Protein AF-A0A4P9UVU0-F1 (afdb_monomer_lite)

Secondary structure (DSSP, 8-state):
-----HHHHHHHHHHHHHHHHHHHHHTT-GGGHHHHHHHHHTHHHHHHHHHH---THHHHHHHHHHHHHHHH-TT---HHHHHHHHHIIIIIHHHHSTT-

InterPro domains:
  IPR002560 Transposase IS204/IS1001/IS1096/IS1165, DDE domain [PF01610] (11-83)

Structure (mmCIF, N/CA/C/O backbone):
data_AF-A0A4P9UVU0-F1
#
_entry.id   AF-A0A4P9UVU0-F1
#
loop_
_atom_site.group_PDB
_atom_site.id
_atom_site.type_symbol
_atom_site.label_atom_id
_atom_site.label_alt_id
_atom_site.label_comp_id
_atom_site.label_asym_id
_atom_site.label_entity_id
_atom_site.label_seq_id
_atom_site.pdbx_PDB_ins_code
_atom_site.Cartn_x
_atom_site.Cartn_y
_atom_site.Cartn_z
_atom_site.occupancy
_atom_site.B_iso_or_equiv
_atom_site.auth_seq_id
_atom_site.auth_comp_id
_atom_site.auth_asym_id
_atom_site.auth_atom_id
_atom_site.pdbx_PDB_model_num
ATOM 1 N N . MET A 1 1 ? -27.411 -24.059 4.518 1.00 36.59 1 MET A N 1
ATOM 2 C CA . MET A 1 1 ? -26.076 -23.548 4.138 1.00 36.59 1 MET A CA 1
ATOM 3 C C . MET A 1 1 ? -26.139 -22.030 4.225 1.00 36.59 1 MET A C 1
ATOM 5 O O . MET A 1 1 ? -26.943 -21.474 3.486 1.00 36.59 1 MET A O 1
ATOM 9 N N . PRO A 1 2 ? -25.439 -21.352 5.149 1.00 50.12 2 PRO A N 1
ATOM 10 C CA . PRO A 1 2 ? -25.505 -19.898 5.207 1.00 50.12 2 PRO A CA 1
ATOM 11 C C . PRO A 1 2 ? -24.713 -19.331 4.027 1.00 50.12 2 PRO A C 1
ATOM 13 O O . PRO A 1 2 ? -23.552 -19.683 3.827 1.00 50.12 2 PRO A O 1
ATOM 16 N N . LEU A 1 3 ? -25.369 -18.497 3.223 1.00 46.84 3 LEU A N 1
ATOM 17 C CA . LEU A 1 3 ? -24.727 -17.691 2.193 1.00 46.84 3 LEU A CA 1
ATOM 18 C C . LEU A 1 3 ? -23.804 -16.680 2.881 1.00 46.84 3 LEU A C 1
ATOM 20 O O . LEU A 1 3 ? -24.267 -15.701 3.460 1.00 46.84 3 LEU A O 1
ATOM 24 N N . ASP A 1 4 ? -22.501 -16.937 2.824 1.00 55.81 4 ASP A N 1
ATOM 25 C CA . ASP A 1 4 ? -21.442 -16.009 3.222 1.00 55.81 4 ASP A CA 1
ATOM 26 C C . ASP A 1 4 ? -21.428 -14.835 2.219 1.00 55.81 4 ASP A C 1
ATOM 28 O O . ASP A 1 4 ? -20.695 -14.832 1.229 1.00 55.81 4 ASP A O 1
ATOM 32 N N . LEU A 1 5 ? -22.322 -13.862 2.412 1.00 58.19 5 LEU A N 1
ATOM 33 C CA . LEU A 1 5 ? -22.414 -12.683 1.552 1.00 58.19 5 LEU A CA 1
ATOM 34 C C . LEU A 1 5 ? -21.158 -11.810 1.740 1.00 58.19 5 LEU A C 1
ATOM 36 O O . LEU A 1 5 ? -20.745 -11.583 2.881 1.00 58.19 5 LEU A O 1
ATOM 40 N N . PRO A 1 6 ? -20.562 -11.270 0.658 1.00 62.19 6 PRO A N 1
ATOM 41 C CA . PRO A 1 6 ? -19.308 -10.509 0.713 1.00 62.19 6 PRO A CA 1
ATOM 42 C C . PRO A 1 6 ? -19.329 -9.347 1.724 1.00 62.19 6 PRO A C 1
ATOM 44 O O . PRO A 1 6 ? -18.305 -9.063 2.342 1.00 62.19 6 PRO A O 1
ATOM 47 N N . ASN A 1 7 ? -20.500 -8.756 1.982 1.00 62.66 7 ASN A N 1
ATOM 48 C CA . ASN A 1 7 ? -20.678 -7.677 2.959 1.00 62.66 7 ASN A CA 1
ATOM 49 C C . ASN A 1 7 ? -20.400 -8.082 4.414 1.00 62.66 7 ASN A C 1
ATOM 51 O O . ASN A 1 7 ? -19.840 -7.284 5.161 1.00 62.66 7 ASN A O 1
ATOM 55 N N . VAL A 1 8 ? -20.723 -9.315 4.822 1.00 66.44 8 VAL A N 1
ATOM 56 C CA . VAL A 1 8 ? -20.562 -9.750 6.227 1.00 66.44 8 VAL A CA 1
ATOM 57 C C . VAL A 1 8 ? -19.080 -9.835 6.607 1.00 66.44 8 VAL A C 1
ATOM 59 O O . VAL A 1 8 ? -18.684 -9.553 7.739 1.00 66.44 8 VAL A O 1
ATOM 62 N N . ARG A 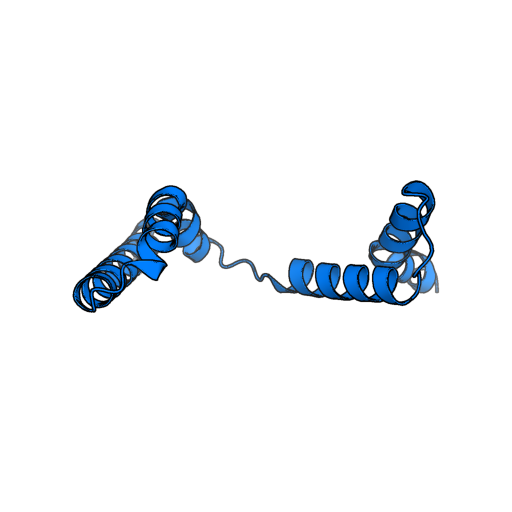1 9 ? -18.224 -10.195 5.643 1.00 69.75 9 ARG A N 1
ATOM 63 C CA . ARG A 1 9 ? -16.775 -10.263 5.855 1.00 69.75 9 ARG A CA 1
ATOM 64 C C . ARG A 1 9 ? -16.185 -8.870 6.033 1.00 69.75 9 ARG A C 1
ATOM 66 O O . ARG A 1 9 ? -15.441 -8.668 6.987 1.00 69.75 9 ARG A O 1
ATOM 73 N N . VAL A 1 10 ? -16.543 -7.926 5.163 1.00 80.62 10 VAL A N 1
ATOM 74 C CA . VAL A 1 10 ? -16.064 -6.533 5.215 1.00 80.62 10 VAL A CA 1
ATOM 75 C C . VAL A 1 10 ? -16.440 -5.878 6.543 1.00 80.62 10 VAL A C 1
ATOM 77 O O . VAL A 1 10 ? -15.574 -5.308 7.204 1.00 80.62 10 VAL A O 1
ATOM 80 N N . GLU A 1 11 ? -17.683 -6.054 6.993 1.00 83.81 11 GLU A N 1
ATOM 81 C CA . GLU A 1 11 ? -18.193 -5.463 8.236 1.00 83.81 11 GLU A CA 1
ATOM 82 C C . GLU A 1 11 ? -17.398 -5.904 9.477 1.00 83.81 11 GLU A C 1
ATOM 84 O O . GLU A 1 11 ? -17.066 -5.094 10.345 1.00 83.81 11 GLU A O 1
ATOM 89 N N . LYS A 1 12 ? -16.990 -7.176 9.534 1.00 86.12 12 LYS A N 1
ATOM 90 C CA . LYS A 1 12 ? -16.138 -7.681 10.618 1.00 86.12 12 LYS A CA 1
ATOM 91 C C . LYS A 1 12 ? -14.763 -6.998 10.650 1.00 86.12 12 LYS A C 1
ATOM 93 O O . LYS A 1 12 ? -14.254 -6.691 11.730 1.00 86.12 12 LYS A O 1
ATOM 98 N N . TYR A 1 13 ? -14.143 -6.778 9.490 1.00 85.88 13 TYR A N 1
ATOM 99 C CA . TYR A 1 13 ? -12.837 -6.110 9.405 1.00 85.88 13 TYR A CA 1
ATOM 100 C C . TYR A 1 13 ? -12.943 -4.613 9.690 1.00 85.88 13 TYR A C 1
ATOM 102 O O . TYR A 1 13 ? -12.073 -4.062 10.363 1.00 85.88 13 TYR A O 1
ATOM 110 N N . GLU A 1 14 ? -14.037 -3.985 9.267 1.00 88.38 14 GLU A N 1
ATOM 111 C CA . GLU A 1 14 ? -14.381 -2.606 9.609 1.00 88.38 14 GLU A CA 1
ATOM 112 C C . GLU A 1 14 ? -14.490 -2.398 11.124 1.00 88.38 14 GLU A C 1
ATOM 114 O O . GLU A 1 14 ? -13.890 -1.476 11.690 1.00 88.38 14 GLU A O 1
ATOM 119 N N . GLN A 1 15 ? -15.196 -3.293 11.814 1.00 90.12 15 GLN A N 1
ATOM 120 C CA . GLN A 1 15 ? -15.321 -3.250 13.272 1.00 90.12 15 GLN A CA 1
ATOM 121 C C . GLN A 1 15 ? -13.965 -3.439 13.966 1.00 90.12 15 GLN A C 1
ATOM 123 O O . GLN A 1 15 ? -13.632 -2.692 14.891 1.00 90.12 15 GLN A O 1
ATOM 128 N N . ALA A 1 16 ? -13.151 -4.392 13.502 1.00 90.00 16 ALA A N 1
ATOM 129 C CA . ALA A 1 16 ? -11.816 -4.626 14.051 1.00 90.00 16 ALA A CA 1
ATOM 130 C C . ALA A 1 16 ? -10.890 -3.410 13.860 1.00 90.00 16 ALA A C 1
ATOM 132 O O . ALA A 1 16 ? -10.204 -3.003 14.803 1.00 90.00 16 ALA A O 1
ATOM 133 N N . LEU A 1 17 ? -10.911 -2.794 12.673 1.00 89.81 17 LEU A N 1
ATOM 134 C CA . LEU A 1 17 ? -10.131 -1.595 12.364 1.00 89.81 17 LEU A CA 1
ATOM 135 C C . LEU A 1 17 ? -10.572 -0.405 13.227 1.00 89.81 17 LEU A C 1
ATOM 137 O O . LEU A 1 17 ? -9.725 0.310 13.760 1.00 89.81 17 LEU A O 1
ATOM 141 N N . THR A 1 18 ? -11.883 -0.241 13.440 1.00 90.50 18 THR A N 1
ATOM 142 C CA . THR A 1 18 ? -12.449 0.800 14.320 1.00 90.50 18 THR A CA 1
ATOM 143 C C . THR A 1 18 ? -11.967 0.644 15.757 1.00 90.50 18 THR A C 1
ATOM 145 O O . THR A 1 18 ? -11.512 1.611 16.367 1.00 90.50 18 THR A O 1
ATOM 148 N N . GLN A 1 19 ? -12.040 -0.572 16.309 1.00 93.00 19 GLN A N 1
ATOM 149 C CA . GLN A 1 19 ? -11.589 -0.830 17.679 1.00 93.00 19 GLN A CA 1
ATOM 150 C C . GLN A 1 19 ? -10.090 -0.585 17.832 1.00 93.00 19 GLN A C 1
ATOM 152 O O . GLN A 1 19 ? -9.658 0.014 18.818 1.00 93.00 19 GLN A O 1
ATOM 157 N N . TRP A 1 20 ? -9.297 -1.030 16.857 1.00 91.38 20 TRP A N 1
ATOM 158 C CA . TRP A 1 20 ? -7.858 -0.803 16.854 1.00 91.38 20 TRP A CA 1
ATOM 159 C C . TRP A 1 20 ? -7.524 0.694 16.797 1.00 91.38 20 TRP A C 1
ATOM 161 O O . TRP A 1 20 ? -6.749 1.170 17.626 1.00 91.38 20 TRP A O 1
ATOM 171 N N . LEU A 1 21 ? -8.182 1.455 15.917 1.00 89.06 21 LEU A N 1
ATOM 172 C CA . LEU A 1 21 ? -8.049 2.912 15.838 1.00 89.06 21 LEU A CA 1
ATOM 173 C C . LEU A 1 21 ? -8.460 3.614 17.136 1.00 89.06 21 LEU A C 1
ATOM 175 O O . LEU A 1 21 ? -7.793 4.559 17.549 1.00 89.06 21 LEU A O 1
ATOM 179 N N . GLY A 1 22 ? -9.527 3.156 17.796 1.00 89.56 22 GLY A N 1
ATOM 180 C CA . GLY A 1 22 ? -9.963 3.693 19.087 1.00 89.56 22 GLY A CA 1
ATOM 181 C C . GLY A 1 22 ? -8.897 3.525 20.172 1.00 89.56 22 GLY A C 1
ATOM 182 O O . GLY A 1 22 ? -8.554 4.487 20.858 1.00 89.56 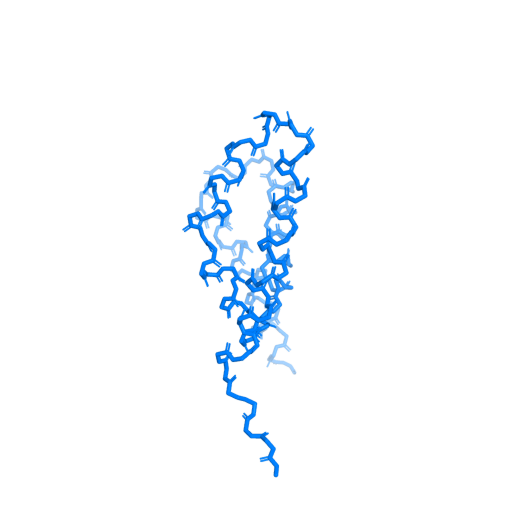22 GLY A O 1
ATOM 183 N N . ARG A 1 23 ? -8.303 2.328 20.271 1.00 89.38 23 ARG A N 1
ATOM 184 C CA . ARG A 1 23 ? -7.177 2.064 21.186 1.00 89.38 23 ARG A CA 1
ATOM 185 C C . ARG A 1 23 ? -5.954 2.900 20.828 1.00 89.38 23 ARG A C 1
ATOM 187 O O . ARG A 1 23 ? -5.303 3.433 21.713 1.00 89.38 23 ARG A O 1
ATOM 194 N N . PHE A 1 24 ? -5.665 3.039 19.538 1.00 85.69 24 PHE A N 1
ATOM 195 C CA . PHE A 1 24 ? -4.518 3.796 19.054 1.00 85.69 24 PHE A CA 1
ATOM 196 C C . PHE A 1 24 ? -4.646 5.299 19.342 1.00 85.69 24 PHE A C 1
ATOM 198 O O . PHE A 1 24 ? -3.697 5.913 19.821 1.00 85.69 24 PHE A O 1
ATOM 205 N N . LYS A 1 25 ? -5.838 5.881 19.144 1.00 85.38 25 LYS A N 1
ATOM 206 C CA . LYS A 1 25 ? -6.140 7.275 19.512 1.00 85.38 25 LYS A CA 1
ATOM 207 C C . LYS A 1 25 ? -6.042 7.507 21.022 1.00 85.38 25 LYS A C 1
ATOM 209 O O . LYS A 1 25 ? -5.546 8.548 21.437 1.00 85.38 25 LYS A O 1
ATOM 214 N N . ALA A 1 26 ? -6.449 6.532 21.838 1.00 88.19 26 ALA A N 1
ATOM 215 C CA . ALA A 1 26 ? -6.347 6.619 23.297 1.00 88.19 26 ALA A CA 1
ATOM 216 C C . ALA A 1 26 ? -4.895 6.670 23.814 1.00 88.19 26 ALA A C 1
ATOM 218 O O . ALA A 1 26 ? -4.666 7.147 24.920 1.00 88.19 26 ALA A O 1
ATOM 219 N N . LEU A 1 27 ? -3.914 6.221 23.020 1.00 86.50 27 LEU A N 1
ATOM 220 C CA . LEU A 1 27 ? -2.491 6.330 23.363 1.00 86.50 27 LEU A CA 1
ATOM 221 C C . LEU A 1 27 ? -1.933 7.757 23.192 1.00 86.50 27 LEU A C 1
ATOM 223 O O . LEU A 1 27 ? -0.815 8.019 23.623 1.00 86.50 27 LEU A O 1
ATOM 227 N N . GLY A 1 28 ? -2.687 8.679 22.579 1.00 84.31 28 GLY A N 1
ATOM 228 C CA . GLY A 1 28 ? -2.353 10.108 22.551 1.00 84.31 28 GLY A CA 1
ATOM 229 C C . GLY A 1 28 ? -1.158 10.499 21.673 1.00 84.31 28 GLY A C 1
ATOM 230 O O . GLY A 1 28 ? -0.621 11.592 21.827 1.00 84.31 28 GLY A O 1
ATOM 231 N N . PHE A 1 29 ? -0.714 9.639 20.751 1.00 83.75 29 PHE A N 1
ATOM 232 C CA . PHE A 1 29 ? 0.428 9.943 19.886 1.00 83.75 29 PHE A CA 1
ATOM 233 C C . PHE A 1 29 ? 0.048 10.863 18.716 1.00 83.75 29 PHE A C 1
ATOM 235 O O . PHE A 1 29 ? -0.422 10.410 17.670 1.00 83.75 29 PHE A O 1
ATOM 242 N N . GLU A 1 30 ? 0.324 12.159 18.856 1.00 81.88 30 GLU A N 1
ATOM 243 C CA . GLU A 1 30 ? 0.048 13.164 17.817 1.00 81.88 30 GLU A CA 1
ATOM 244 C C . GLU A 1 30 ? 0.866 12.962 16.530 1.00 81.88 30 GLU A C 1
ATOM 246 O O . GLU A 1 30 ? 0.401 13.290 15.438 1.00 81.88 30 GLU A O 1
ATOM 251 N N . CYS A 1 31 ? 2.053 12.348 16.619 1.00 87.31 31 CYS A N 1
ATOM 252 C CA . CYS A 1 31 ? 2.923 12.099 15.463 1.00 87.31 31 CYS A CA 1
ATOM 253 C C . CYS A 1 31 ? 2.286 11.193 14.395 1.00 87.31 31 CYS A C 1
ATOM 255 O O . CYS A 1 31 ? 2.696 11.226 13.235 1.00 87.31 31 CYS A O 1
ATOM 257 N N . PHE A 1 32 ? 1.259 10.421 14.757 1.00 84.75 32 PHE A N 1
ATOM 258 C CA . PHE A 1 32 ? 0.534 9.553 13.833 1.00 84.75 32 PHE A CA 1
ATOM 259 C C . PHE A 1 32 ? -0.787 10.147 13.336 1.00 84.75 32 PHE A C 1
ATOM 261 O O . PHE A 1 32 ? -1.468 9.494 12.544 1.00 84.75 32 PHE A O 1
ATOM 268 N N . ALA A 1 33 ? -1.155 11.371 13.725 1.00 86.19 33 ALA A N 1
ATOM 269 C CA . ALA A 1 33 ? -2.379 12.008 13.238 1.00 86.19 33 ALA A CA 1
ATOM 270 C C . ALA A 1 33 ? -2.486 12.019 11.692 1.00 86.19 33 ALA A C 1
ATOM 272 O O . ALA A 1 33 ? -3.537 11.626 11.181 1.00 86.19 33 ALA A O 1
ATOM 273 N N . PRO A 1 34 ? -1.418 12.318 10.915 1.00 91.31 34 PRO A N 1
ATOM 274 C CA . PRO A 1 34 ? -1.480 12.250 9.450 1.00 91.31 34 PRO A CA 1
ATOM 275 C C . PRO A 1 34 ? -1.728 10.832 8.915 1.00 91.31 34 PRO A C 1
ATOM 277 O O . PRO A 1 34 ? -2.430 10.644 7.917 1.00 91.31 34 PRO A O 1
ATOM 280 N N . PHE A 1 35 ? -1.172 9.822 9.588 1.00 90.19 35 PHE A N 1
ATOM 281 C CA . PHE A 1 35 ? -1.394 8.421 9.243 1.00 90.19 35 PHE A CA 1
ATOM 282 C C . PHE A 1 35 ? -2.848 8.016 9.499 1.00 90.19 35 PHE A C 1
ATOM 284 O O . PHE A 1 35 ? -3.458 7.400 8.631 1.00 90.19 35 PHE A O 1
ATOM 291 N N . ILE A 1 36 ? -3.425 8.412 10.639 1.00 89.44 36 ILE A N 1
ATOM 292 C CA . ILE A 1 36 ? -4.830 8.135 10.974 1.00 89.44 36 ILE A CA 1
ATOM 293 C C . ILE A 1 36 ? -5.762 8.753 9.928 1.00 89.44 36 ILE A C 1
ATOM 295 O O . ILE A 1 36 ? -6.652 8.065 9.437 1.00 89.44 36 ILE A O 1
ATOM 299 N N . THR A 1 37 ? -5.529 10.009 9.539 1.00 90.88 37 THR A N 1
ATOM 300 C CA . THR A 1 37 ? -6.310 10.671 8.481 1.00 90.88 37 THR A CA 1
ATOM 301 C C . THR A 1 37 ? -6.197 9.930 7.151 1.00 90.88 37 THR A C 1
ATOM 303 O O . THR A 1 37 ? -7.191 9.722 6.461 1.00 90.88 37 THR A O 1
ATOM 306 N N . THR A 1 38 ? -4.991 9.483 6.793 1.00 93.62 38 THR A N 1
ATOM 307 C CA . THR A 1 38 ? -4.781 8.690 5.575 1.00 93.62 38 THR A CA 1
ATOM 308 C C . THR A 1 38 ? -5.530 7.361 5.649 1.00 93.62 38 THR A C 1
ATOM 310 O O . THR A 1 38 ? -6.176 6.965 4.685 1.00 93.62 38 THR A O 1
ATOM 313 N N . LEU A 1 39 ? -5.478 6.681 6.792 1.00 91.00 39 LEU A N 1
ATOM 314 C CA . LEU A 1 39 ? -6.155 5.408 6.986 1.00 91.00 39 LEU A CA 1
ATOM 315 C C . LEU A 1 39 ? -7.678 5.551 6.864 1.00 91.00 39 LEU A C 1
ATOM 317 O O . LEU A 1 39 ? -8.300 4.722 6.208 1.00 91.00 39 LEU A O 1
ATOM 321 N N . ASP A 1 40 ? -8.257 6.607 7.439 1.00 89.88 40 ASP A N 1
ATOM 322 C CA . ASP A 1 40 ? -9.701 6.872 7.387 1.00 89.88 40 ASP A CA 1
ATOM 323 C C . ASP A 1 40 ? -10.162 7.215 5.959 1.00 89.88 40 ASP A C 1
ATOM 325 O O . ASP A 1 40 ? -11.130 6.648 5.461 1.00 89.88 40 ASP A O 1
ATOM 329 N N . ASN A 1 41 ? -9.390 8.036 5.235 1.00 92.94 41 ASN A N 1
ATOM 330 C CA . ASN A 1 41 ? -9.679 8.402 3.841 1.00 92.94 41 ASN A CA 1
ATOM 331 C C . ASN A 1 41 ? -9.682 7.208 2.868 1.00 92.94 41 ASN A C 1
ATOM 333 O O . ASN A 1 41 ? -10.326 7.261 1.820 1.00 92.94 41 ASN A O 1
ATOM 337 N N . TRP A 1 42 ? -8.919 6.153 3.165 1.00 92.88 42 TRP A N 1
ATOM 338 C CA . TRP A 1 42 ? -8.761 4.978 2.293 1.00 92.88 42 TRP A CA 1
ATOM 339 C C . TRP A 1 42 ? -9.423 3.720 2.854 1.00 92.88 42 TRP A C 1
ATOM 341 O O . TRP A 1 42 ? -9.272 2.633 2.288 1.00 92.88 42 TRP A O 1
ATOM 351 N N . ARG A 1 43 ? -10.171 3.873 3.942 1.00 88.62 43 ARG A N 1
ATOM 352 C CA . ARG A 1 43 ? -10.720 2.792 4.750 1.00 88.62 43 ARG A CA 1
ATOM 353 C C . ARG A 1 43 ? -11.537 1.785 3.947 1.00 88.62 43 ARG A C 1
ATOM 355 O O . ARG A 1 43 ? -11.193 0.607 3.959 1.00 88.62 43 ARG A O 1
ATOM 362 N N . ASP A 1 44 ? -12.484 2.258 3.140 1.00 86.75 44 ASP A N 1
ATOM 363 C CA . ASP A 1 44 ? -13.328 1.400 2.297 1.00 86.75 44 ASP A CA 1
ATOM 364 C C . ASP A 1 44 ? -12.504 0.534 1.333 1.00 86.75 44 ASP A C 1
ATOM 366 O O . ASP A 1 44 ? -12.794 -0.636 1.091 1.00 86.75 44 ASP A O 1
ATOM 370 N N . LYS A 1 45 ? -11.432 1.091 0.758 1.00 87.19 45 LYS A N 1
ATOM 371 C CA . LYS A 1 45 ? -10.561 0.349 -0.169 1.00 87.19 45 LYS A CA 1
ATOM 372 C C . LYS A 1 45 ? -9.736 -0.702 0.568 1.00 87.19 45 LYS A C 1
ATOM 374 O O . LYS A 1 45 ? -9.513 -1.787 0.035 1.00 87.19 45 LYS A O 1
ATOM 379 N N . ILE A 1 46 ? -9.302 -0.385 1.786 1.00 87.62 46 ILE A N 1
ATOM 380 C CA . ILE A 1 46 ? -8.546 -1.296 2.649 1.00 87.62 46 ILE A CA 1
ATOM 381 C C . ILE A 1 46 ? -9.427 -2.454 3.111 1.00 87.62 46 ILE A C 1
ATOM 383 O O . ILE A 1 46 ? -8.957 -3.586 3.151 1.00 87.62 46 ILE A O 1
ATOM 387 N N . THR A 1 47 ? -10.697 -2.223 3.432 1.00 86.69 47 THR A N 1
ATOM 388 C CA . THR A 1 47 ? -11.587 -3.296 3.892 1.00 86.69 47 THR A CA 1
ATOM 389 C C . THR A 1 47 ? -12.156 -4.128 2.745 1.00 86.69 47 THR A C 1
ATOM 391 O O . THR A 1 47 ? -12.276 -5.349 2.879 1.00 86.69 47 THR A O 1
ATOM 394 N N . ASN A 1 48 ? -12.351 -3.532 1.565 1.00 85.75 48 ASN A N 1
ATOM 395 C CA . ASN A 1 48 ? -12.687 -4.262 0.337 1.00 85.75 48 ASN A CA 1
ATOM 396 C C . ASN A 1 48 ? -11.611 -5.274 -0.093 1.00 85.75 48 ASN A C 1
ATOM 398 O O . ASN A 1 48 ? -11.934 -6.284 -0.722 1.00 85.75 48 ASN A O 1
ATOM 402 N N . TYR A 1 49 ? -10.346 -5.071 0.294 1.00 82.69 49 TYR A N 1
ATOM 403 C CA . TYR A 1 49 ? -9.275 -6.054 0.094 1.00 82.69 49 TYR A CA 1
ATOM 404 C C . TYR A 1 49 ? -9.654 -7.456 0.597 1.00 82.69 49 TYR A C 1
ATOM 406 O O . TYR A 1 49 ? -9.322 -8.459 -0.035 1.00 82.69 49 TYR A O 1
ATOM 414 N N . PHE A 1 50 ? -10.386 -7.549 1.712 1.00 82.00 50 PHE A N 1
ATOM 415 C CA . PHE A 1 50 ? -10.722 -8.830 2.333 1.00 82.00 50 PHE A CA 1
ATOM 416 C C . PHE A 1 50 ? -11.775 -9.646 1.570 1.00 82.00 50 PHE A C 1
ATOM 418 O O . PHE A 1 50 ? -11.999 -10.806 1.926 1.00 82.00 50 PHE A O 1
ATOM 425 N N . ILE A 1 51 ? -12.381 -9.079 0.521 1.00 83.38 51 ILE A N 1
ATOM 426 C CA . ILE A 1 51 ? -13.285 -9.790 -0.391 1.00 83.38 51 ILE A CA 1
ATOM 427 C C . ILE A 1 51 ? -12.478 -10.710 -1.318 1.00 83.38 51 ILE A C 1
ATOM 429 O O . ILE A 1 51 ? -12.768 -11.902 -1.391 1.00 83.38 51 ILE A O 1
ATOM 433 N N . GLY A 1 52 ? -11.461 -10.164 -1.998 1.00 79.19 52 GLY A N 1
ATOM 434 C CA . GLY A 1 52 ? -10.656 -10.881 -3.000 1.00 79.19 52 GLY A CA 1
ATOM 435 C C . GLY A 1 52 ? -9.328 -11.444 -2.481 1.00 79.19 52 GLY A C 1
ATOM 436 O O . GLY A 1 52 ? -8.838 -12.429 -3.017 1.00 79.19 52 GLY A O 1
ATOM 437 N N . ARG A 1 53 ? -8.766 -10.862 -1.409 1.00 77.69 53 ARG A N 1
ATOM 438 C CA . ARG A 1 53 ? -7.489 -11.254 -0.775 1.00 77.69 53 ARG A CA 1
ATOM 439 C C . ARG A 1 53 ? -6.341 -11.477 -1.764 1.00 77.69 53 ARG A C 1
ATOM 441 O O . ARG A 1 53 ? -5.617 -12.468 -1.692 1.00 77.69 53 ARG A O 1
ATOM 448 N N . GLU A 1 54 ? -6.144 -10.517 -2.657 1.00 79.44 54 GLU A N 1
ATOM 449 C CA . GLU A 1 54 ? -5.018 -10.551 -3.586 1.00 79.44 54 GLU A CA 1
ATOM 450 C C . GLU A 1 54 ? -3.683 -10.468 -2.838 1.00 79.44 54 GLU A C 1
ATOM 452 O O . GLU A 1 54 ? -3.541 -9.757 -1.845 1.00 79.44 54 GLU A O 1
ATOM 457 N N . THR A 1 55 ? -2.662 -11.186 -3.291 1.00 81.12 55 THR A N 1
ATOM 458 C CA . THR A 1 55 ? -1.346 -11.108 -2.639 1.00 81.12 55 THR A CA 1
ATOM 459 C C . THR A 1 55 ? -0.522 -9.965 -3.226 1.00 81.12 55 THR A C 1
ATOM 461 O O . THR A 1 55 ? -0.507 -9.743 -4.436 1.00 81.12 55 THR A O 1
ATOM 464 N N . SER A 1 56 ? 0.249 -9.266 -2.390 1.00 83.50 56 SER A N 1
ATOM 465 C CA . SER A 1 56 ? 1.242 -8.292 -2.863 1.00 83.50 56 SER A CA 1
ATOM 466 C C . SER A 1 56 ? 2.475 -8.950 -3.493 1.00 83.50 56 SER A C 1
ATOM 468 O O . SER A 1 56 ? 3.378 -8.236 -3.917 1.00 83.50 56 SER A O 1
ATOM 470 N N . GLY A 1 57 ? 2.535 -10.286 -3.578 1.00 84.00 57 GLY A N 1
ATOM 471 C CA . GLY A 1 57 ? 3.740 -11.033 -3.947 1.00 84.00 57 GLY A CA 1
ATOM 472 C C . GLY A 1 57 ? 4.291 -10.676 -5.327 1.00 84.00 57 GLY A C 1
ATOM 473 O O . GLY A 1 57 ? 5.501 -10.517 -5.485 1.00 84.00 57 GLY A O 1
ATOM 474 N N . PHE A 1 58 ? 3.420 -10.460 -6.318 1.00 82.69 58 PHE A N 1
ATOM 475 C CA . PHE A 1 58 ? 3.855 -9.989 -7.636 1.00 82.69 58 PHE A CA 1
ATOM 476 C C . PHE A 1 58 ? 4.477 -8.586 -7.565 1.00 82.69 58 PHE A C 1
ATOM 478 O O . PHE A 1 58 ? 5.568 -8.360 -8.088 1.00 82.69 58 PHE A O 1
ATOM 485 N N . VAL A 1 59 ? 3.803 -7.651 -6.888 1.00 86.06 59 VAL A N 1
ATOM 486 C CA . VAL A 1 59 ? 4.252 -6.256 -6.754 1.00 86.06 59 VAL A CA 1
ATOM 487 C C . VAL A 1 59 ? 5.553 -6.176 -5.952 1.00 86.06 59 VAL A C 1
ATOM 489 O O . VAL A 1 59 ? 6.461 -5.431 -6.315 1.00 86.06 59 VAL A O 1
ATOM 492 N N . GLU A 1 60 ? 5.680 -6.966 -4.889 1.00 87.69 60 GLU A N 1
ATOM 493 C CA . GLU A 1 60 ? 6.884 -7.057 -4.068 1.00 87.69 60 GLU A CA 1
ATOM 494 C C . GLU A 1 60 ? 8.062 -7.637 -4.858 1.00 87.69 60 GLU A C 1
ATOM 496 O O . GLU A 1 60 ? 9.139 -7.032 -4.892 1.00 87.69 60 GLU A O 1
ATOM 501 N N . GLY A 1 61 ? 7.837 -8.744 -5.573 1.00 85.81 61 GLY A N 1
ATOM 502 C CA . GLY A 1 61 ? 8.835 -9.338 -6.458 1.00 85.81 61 GLY A CA 1
ATOM 503 C C . GLY A 1 61 ? 9.312 -8.352 -7.525 1.00 85.81 61 GLY A C 1
ATOM 504 O O . GLY A 1 61 ? 10.520 -8.168 -7.709 1.00 85.81 61 GLY A O 1
ATOM 505 N N . LEU A 1 62 ? 8.379 -7.649 -8.174 1.00 87.38 62 LEU A N 1
ATOM 506 C CA . LEU A 1 62 ? 8.686 -6.614 -9.160 1.00 87.38 62 LEU A CA 1
ATOM 507 C C . LEU A 1 62 ? 9.496 -5.462 -8.548 1.00 87.38 62 LEU A C 1
ATOM 509 O O . LEU A 1 62 ? 10.512 -5.045 -9.109 1.00 87.38 62 LEU A O 1
ATOM 513 N N . ASN A 1 63 ? 9.095 -4.971 -7.376 1.00 89.94 63 ASN A N 1
ATOM 514 C CA . ASN A 1 63 ? 9.789 -3.888 -6.683 1.00 89.94 63 ASN A CA 1
ATOM 515 C C . ASN A 1 63 ? 11.230 -4.264 -6.313 1.00 89.94 63 ASN A C 1
ATOM 517 O O . ASN A 1 63 ? 12.139 -3.440 -6.463 1.00 89.94 63 ASN A O 1
ATOM 521 N N . ILE A 1 64 ? 11.464 -5.501 -5.864 1.00 89.81 64 ILE A N 1
ATOM 522 C CA . ILE A 1 64 ? 12.813 -6.007 -5.569 1.00 89.81 64 ILE A CA 1
ATOM 523 C C . ILE A 1 6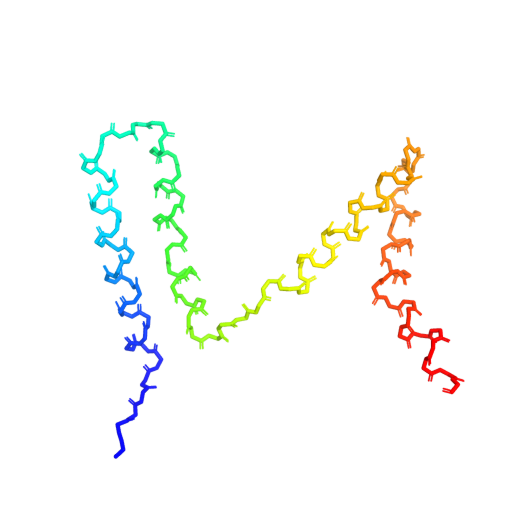4 ? 13.660 -6.030 -6.842 1.00 89.81 64 ILE A C 1
ATOM 525 O O . ILE A 1 64 ? 14.771 -5.493 -6.849 1.00 89.81 64 ILE A O 1
ATOM 529 N N . LYS A 1 65 ? 13.129 -6.583 -7.934 1.00 86.50 65 LYS A N 1
ATOM 530 C CA . LYS A 1 65 ? 13.813 -6.656 -9.232 1.00 86.50 65 LYS A CA 1
ATOM 531 C C . LYS A 1 65 ? 14.196 -5.275 -9.764 1.00 86.50 65 LYS A C 1
ATOM 533 O O . LYS A 1 65 ? 15.364 -5.039 -10.082 1.00 86.50 65 LYS A O 1
ATOM 538 N N . ILE A 1 66 ? 13.268 -4.316 -9.742 1.00 86.56 66 ILE A N 1
ATOM 539 C CA . ILE A 1 66 ? 13.537 -2.919 -10.120 1.00 86.56 66 ILE A CA 1
ATOM 540 C C . ILE A 1 66 ? 14.624 -2.310 -9.225 1.00 86.56 66 ILE A C 1
ATOM 542 O O . ILE A 1 66 ? 15.529 -1.635 -9.722 1.00 86.56 66 ILE A O 1
ATOM 546 N N . LYS A 1 67 ? 14.575 -2.553 -7.909 1.00 87.38 67 LYS A N 1
ATOM 547 C CA . LYS A 1 67 ? 15.590 -2.059 -6.965 1.00 87.38 67 LYS A CA 1
ATOM 548 C C . LYS A 1 67 ? 16.978 -2.635 -7.276 1.00 87.38 67 LYS A C 1
ATOM 550 O O . LYS A 1 67 ? 17.958 -1.893 -7.223 1.00 87.38 67 LYS A O 1
ATOM 555 N N . 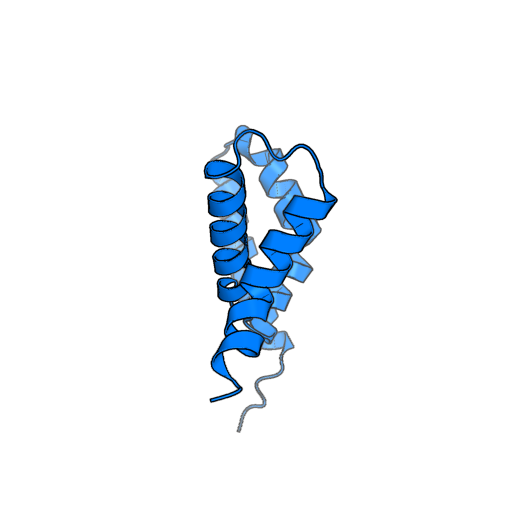VAL A 1 68 ? 17.073 -3.914 -7.642 1.00 87.44 68 VAL A N 1
ATOM 556 C CA . VAL A 1 68 ? 18.333 -4.555 -8.061 1.00 87.44 68 VAL A CA 1
ATOM 557 C C . VAL A 1 68 ? 18.847 -3.972 -9.377 1.00 87.44 68 VAL A C 1
ATOM 559 O O . VAL A 1 68 ? 20.032 -3.649 -9.458 1.00 87.44 68 VAL A O 1
ATOM 562 N N . ILE A 1 69 ? 17.979 -3.771 -10.376 1.00 83.38 69 ILE A N 1
ATOM 563 C CA . ILE A 1 69 ? 18.349 -3.129 -11.650 1.00 83.38 69 ILE A CA 1
ATOM 564 C C . ILE A 1 69 ? 18.925 -1.736 -11.382 1.00 83.38 69 ILE A C 1
ATOM 566 O O . ILE A 1 69 ? 20.036 -1.443 -11.814 1.00 83.38 69 ILE A O 1
ATOM 570 N N . LYS A 1 70 ? 18.234 -0.909 -10.587 1.00 81.38 70 LYS A N 1
ATOM 571 C CA . LYS A 1 70 ? 18.712 0.432 -10.211 1.00 81.38 70 LYS A CA 1
ATOM 572 C C . LYS A 1 70 ? 20.081 0.394 -9.513 1.00 81.38 70 LYS A C 1
ATOM 574 O O . LYS A 1 70 ? 20.938 1.205 -9.842 1.00 81.38 70 LYS A O 1
ATOM 579 N N . ARG A 1 71 ? 20.317 -0.566 -8.607 1.00 83.56 71 ARG A N 1
ATOM 580 C CA . ARG A 1 71 ? 21.610 -0.743 -7.906 1.00 83.56 71 ARG A CA 1
ATOM 581 C C . ARG A 1 71 ? 22.743 -1.239 -8.803 1.00 83.56 71 ARG A C 1
ATOM 583 O O . ARG A 1 71 ? 23.891 -0.918 -8.552 1.00 83.56 71 ARG A O 1
ATOM 590 N N . ARG A 1 72 ? 22.470 -2.053 -9.822 1.00 78.62 72 ARG A N 1
ATOM 591 C CA . ARG A 1 72 ? 23.515 -2.507 -10.765 1.00 78.62 72 ARG A CA 1
ATOM 592 C C . ARG A 1 72 ? 23.841 -1.450 -11.814 1.00 78.62 72 ARG A C 1
ATOM 594 O O . ARG A 1 72 ? 24.893 -1.489 -12.439 1.00 78.62 72 ARG A O 1
ATOM 601 N N . CYS A 1 73 ? 22.930 -0.509 -12.002 1.00 69.94 73 CYS A N 1
ATOM 602 C CA . CYS A 1 73 ? 22.961 0.465 -13.069 1.00 69.94 73 CYS A CA 1
ATOM 603 C C . CYS A 1 73 ? 23.092 1.888 -12.520 1.00 69.94 73 CYS A C 1
ATOM 605 O O . CYS A 1 73 ? 22.312 2.757 -12.906 1.00 69.94 73 CYS A O 1
ATOM 607 N N . TYR A 1 74 ? 24.103 2.135 -11.676 1.00 60.34 74 TYR A N 1
ATOM 608 C CA . TYR A 1 74 ? 24.434 3.449 -11.088 1.00 60.34 74 TYR A CA 1
ATOM 609 C C . TYR A 1 74 ? 24.678 4.596 -12.113 1.00 60.34 74 TYR A C 1
ATOM 611 O O . TYR A 1 74 ? 25.040 5.696 -11.718 1.00 60.34 74 TYR A O 1
ATOM 619 N N . GLY A 1 75 ? 24.442 4.380 -13.416 1.00 61.47 75 GLY A N 1
ATOM 620 C CA . GLY A 1 75 ? 24.520 5.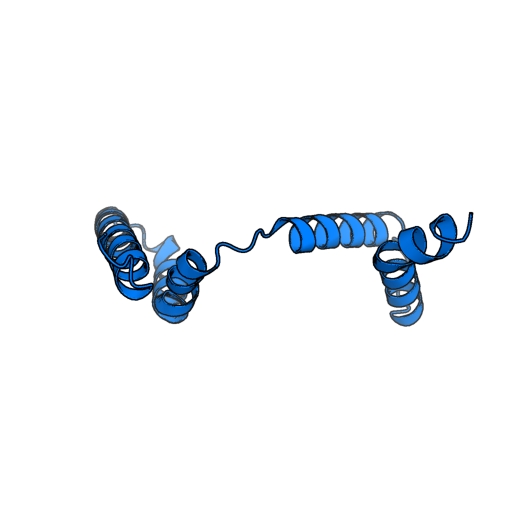381 -14.486 1.00 61.47 75 GLY A CA 1
ATOM 621 C C . GLY A 1 75 ? 23.479 5.236 -15.610 1.00 61.47 75 GLY A C 1
ATOM 622 O O . GLY A 1 75 ? 23.665 5.814 -16.680 1.00 61.47 75 GLY A O 1
ATOM 623 N N . ILE A 1 76 ? 22.385 4.476 -15.431 1.00 63.41 76 ILE A N 1
ATOM 624 C CA . ILE A 1 76 ? 21.282 4.479 -16.416 1.00 63.41 76 ILE A CA 1
ATOM 625 C C . ILE A 1 76 ? 20.408 5.719 -16.182 1.00 63.41 76 ILE A C 1
ATOM 627 O O . ILE A 1 76 ? 19.413 5.675 -15.464 1.00 63.41 76 ILE A O 1
ATOM 631 N N . TYR A 1 77 ? 20.786 6.828 -16.819 1.00 63.50 77 TYR A N 1
ATOM 632 C CA . TYR A 1 77 ? 19.966 8.046 -16.923 1.00 63.50 77 TYR A CA 1
ATOM 633 C C . TYR A 1 77 ? 18.978 7.988 -18.095 1.00 63.50 77 TYR A C 1
ATOM 635 O O . TYR A 1 77 ? 18.057 8.794 -18.194 1.00 63.50 77 TYR A O 1
ATOM 643 N N . ASN A 1 78 ? 19.155 7.015 -18.993 1.00 75.94 78 ASN A N 1
ATOM 644 C CA . ASN A 1 78 ? 18.259 6.801 -20.118 1.00 75.94 78 ASN A CA 1
ATOM 645 C C . ASN A 1 78 ? 17.085 5.905 -19.694 1.00 75.94 78 ASN A C 1
ATOM 647 O O . ASN A 1 78 ? 17.227 4.685 -19.566 1.00 75.94 78 ASN A O 1
ATOM 651 N N . LEU A 1 79 ? 15.918 6.527 -19.513 1.00 78.75 79 LEU A N 1
ATOM 652 C CA . LEU A 1 79 ? 14.657 5.861 -19.172 1.00 78.75 79 LEU A CA 1
ATOM 653 C C . LEU A 1 79 ? 14.320 4.708 -20.130 1.00 78.75 79 LEU A C 1
ATOM 655 O O . LEU A 1 79 ? 13.852 3.666 -19.678 1.00 78.75 79 LEU A O 1
ATOM 659 N N . GLY A 1 80 ? 14.619 4.838 -21.426 1.00 82.00 80 GLY A N 1
ATOM 660 C CA . GLY A 1 80 ? 14.368 3.785 -22.414 1.00 82.00 80 GLY A CA 1
ATOM 661 C C . GLY A 1 80 ? 15.118 2.488 -22.100 1.00 82.00 80 GLY A C 1
ATOM 662 O O . GLY A 1 80 ? 14.533 1.406 -22.134 1.00 82.00 80 GLY A O 1
ATOM 663 N N . ARG A 1 81 ? 16.389 2.587 -21.695 1.00 80.19 81 ARG A N 1
ATOM 664 C CA . ARG A 1 81 ? 17.198 1.415 -21.315 1.00 80.19 81 ARG A CA 1
ATOM 665 C C . ARG A 1 81 ? 16.727 0.790 -20.000 1.00 80.19 81 ARG A C 1
ATOM 667 O O . ARG A 1 81 ? 16.748 -0.432 -19.858 1.00 80.19 81 ARG A O 1
ATOM 674 N N . LEU A 1 82 ? 16.259 1.610 -19.056 1.00 82.69 82 LEU A N 1
ATOM 675 C CA . LEU A 1 82 ? 15.635 1.118 -17.826 1.00 82.69 82 LEU A CA 1
ATOM 676 C C . LEU A 1 82 ? 14.374 0.299 -18.141 1.00 82.69 82 LEU A C 1
ATOM 678 O O . LEU A 1 82 ? 14.237 -0.815 -17.637 1.00 82.69 82 LEU A O 1
ATOM 682 N N . PHE A 1 83 ? 13.488 0.806 -19.003 1.00 84.88 83 PHE A N 1
ATOM 683 C CA . PHE A 1 83 ? 12.276 0.083 -19.396 1.00 84.88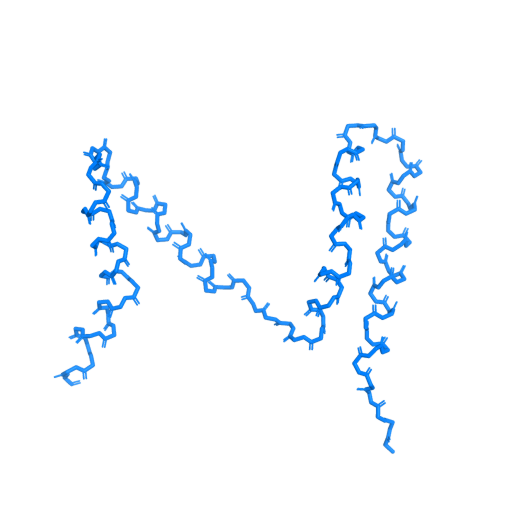 83 PHE A CA 1
ATOM 684 C C . PHE A 1 83 ? 12.577 -1.204 -20.169 1.00 84.88 83 PHE A C 1
ATOM 686 O O . PHE A 1 83 ? 11.909 -2.205 -19.929 1.00 84.88 83 PHE A O 1
ATOM 693 N N . GLN A 1 84 ? 13.609 -1.228 -21.017 1.00 85.44 84 GLN A N 1
ATOM 694 C CA . GLN A 1 84 ? 14.064 -2.463 -21.669 1.00 85.44 84 GLN A CA 1
ATOM 695 C C . GLN A 1 84 ? 14.500 -3.526 -20.650 1.00 85.44 84 GLN A C 1
ATOM 697 O O . GLN A 1 84 ? 14.099 -4.682 -20.761 1.00 85.44 84 GLN A O 1
ATOM 702 N N . HIS A 1 85 ? 15.278 -3.145 -19.630 1.00 82.31 85 HIS A N 1
ATOM 703 C CA . HIS A 1 85 ? 15.699 -4.071 -18.572 1.00 82.31 85 HIS A CA 1
ATOM 704 C C . HIS A 1 85 ? 14.513 -4.568 -17.734 1.00 82.31 85 HIS A C 1
ATOM 706 O O . HIS A 1 85 ? 14.442 -5.756 -17.432 1.00 82.31 85 HIS A O 1
ATOM 712 N N . ILE A 1 86 ? 13.571 -3.684 -17.384 1.00 85.06 86 ILE A N 1
ATOM 713 C CA . ILE A 1 86 ? 12.346 -4.072 -16.668 1.00 85.06 86 ILE A CA 1
ATOM 714 C C . ILE A 1 86 ? 11.518 -5.038 -17.524 1.00 85.06 86 ILE A C 1
ATOM 716 O O . ILE A 1 86 ? 11.073 -6.067 -17.027 1.00 85.06 86 ILE A O 1
ATOM 720 N N . TRP A 1 87 ? 11.347 -4.749 -18.816 1.00 85.06 87 TRP A N 1
ATOM 721 C CA . TRP A 1 87 ? 10.603 -5.615 -19.730 1.00 85.06 87 TRP A CA 1
ATOM 722 C C . TRP A 1 87 ? 11.243 -7.003 -19.852 1.00 85.06 87 TRP A C 1
ATOM 724 O O . TRP A 1 87 ? 10.545 -8.008 -19.723 1.00 85.06 87 TRP A O 1
ATOM 734 N N . LEU A 1 88 ? 12.568 -7.073 -20.024 1.00 83.75 88 LEU A N 1
ATOM 735 C CA . LEU A 1 88 ? 13.305 -8.340 -20.060 1.00 83.75 88 LEU A CA 1
ATOM 736 C C . LEU A 1 88 ? 13.179 -9.119 -18.747 1.00 83.75 88 LEU A C 1
ATOM 738 O O . LEU A 1 88 ? 13.069 -10.338 -18.766 1.00 83.75 88 LEU A O 1
ATOM 742 N N . ASP A 1 89 ? 13.162 -8.451 -17.602 1.00 78.69 89 ASP A N 1
ATOM 743 C CA . ASP A 1 89 ? 13.072 -9.138 -16.314 1.00 78.69 89 ASP A CA 1
ATOM 744 C C . ASP A 1 89 ? 11.644 -9.630 -15.986 1.00 78.69 89 ASP A C 1
ATOM 746 O O . ASP A 1 89 ? 11.476 -10.655 -15.322 1.00 78.69 89 ASP A O 1
ATOM 750 N N . VAL A 1 90 ? 10.615 -8.944 -16.502 1.00 79.69 90 VAL A N 1
ATOM 751 C CA . VAL A 1 90 ? 9.198 -9.319 -16.336 1.00 79.69 90 VAL A CA 1
ATOM 752 C C . VAL A 1 90 ? 8.742 -10.352 -17.377 1.00 79.69 90 VAL A C 1
ATOM 754 O O . VAL A 1 90 ? 7.974 -11.252 -17.048 1.00 79.69 90 VAL A O 1
ATOM 757 N N . GLN A 1 91 ? 9.192 -10.241 -18.631 1.00 78.31 91 GLN A N 1
ATOM 758 C CA . GLN A 1 91 ? 8.725 -11.076 -19.752 1.00 78.31 91 GLN A CA 1
ATOM 759 C C . GLN A 1 91 ? 9.813 -11.977 -20.344 1.00 78.31 91 GLN A C 1
ATOM 761 O O . GLN A 1 91 ? 9.502 -13.006 -20.944 1.00 78.31 91 GLN A O 1
ATOM 766 N N . GLY A 1 92 ? 11.088 -11.623 -20.186 1.00 66.06 92 GLY A N 1
ATOM 767 C CA . GLY A 1 92 ? 12.204 -12.288 -20.859 1.00 66.06 92 GLY A CA 1
ATOM 768 C C . GLY A 1 92 ? 12.371 -13.745 -20.453 1.00 66.06 92 GLY A C 1
ATOM 769 O O . GLY A 1 92 ? 12.551 -14.570 -21.337 1.00 66.06 92 GLY A O 1
ATOM 770 N N . CYS A 1 93 ? 12.196 -14.117 -19.177 1.00 60.22 93 CYS A N 1
ATOM 771 C CA . CYS A 1 93 ? 12.215 -15.539 -18.802 1.00 60.22 93 CYS A CA 1
ATOM 772 C C . CYS A 1 93 ? 11.093 -16.334 -19.486 1.00 60.22 93 CYS A C 1
ATOM 774 O O . CYS A 1 93 ? 11.317 -17.448 -19.948 1.00 60.22 93 CYS A O 1
ATOM 776 N N . ARG A 1 94 ? 9.895 -15.749 -19.606 1.00 62.44 94 ARG A N 1
ATOM 777 C CA . ARG A 1 94 ? 8.752 -16.409 -20.249 1.00 62.44 94 ARG A CA 1
ATOM 778 C C . ARG A 1 94 ? 8.950 -16.565 -21.756 1.00 62.44 94 ARG A C 1
ATOM 780 O O . ARG A 1 94 ? 8.460 -17.522 -22.326 1.00 62.44 94 ARG A O 1
ATOM 787 N N . ILE A 1 95 ? 9.653 -15.639 -22.405 1.00 61.22 95 ILE A N 1
ATOM 788 C CA . ILE A 1 95 ? 9.871 -15.653 -23.860 1.00 61.22 95 ILE A CA 1
ATOM 789 C C . ILE A 1 95 ? 11.107 -16.481 -24.242 1.00 61.22 95 ILE A C 1
ATOM 791 O O . ILE A 1 95 ? 11.082 -17.176 -25.256 1.00 61.22 95 ILE A O 1
ATOM 795 N N . LEU A 1 96 ? 12.175 -16.425 -23.441 1.00 57.81 96 LEU A N 1
ATOM 796 C CA . LEU A 1 96 ? 13.452 -17.085 -23.730 1.00 57.81 96 LEU A CA 1
ATOM 797 C C . LEU A 1 96 ? 13.453 -18.576 -23.367 1.00 57.81 96 LEU A C 1
ATOM 799 O O . LEU A 1 96 ? 14.145 -19.343 -24.026 1.00 57.81 96 LEU A O 1
ATOM 803 N N . PHE A 1 97 ? 12.666 -18.996 -22.370 1.00 58.38 97 PHE A N 1
ATOM 804 C CA . PHE A 1 97 ? 12.626 -20.393 -21.912 1.00 58.38 97 PHE A CA 1
ATOM 805 C C . PHE A 1 97 ? 11.340 -21.152 -22.278 1.00 58.38 97 PHE A C 1
ATOM 807 O O . PHE A 1 97 ? 11.265 -22.342 -22.016 1.00 58.38 97 PHE A O 1
ATOM 814 N N . ALA A 1 98 ? 10.341 -20.515 -22.905 1.00 58.50 98 ALA A N 1
ATOM 815 C CA . ALA A 1 98 ? 9.135 -21.209 -23.394 1.00 58.50 98 ALA A CA 1
ATOM 816 C C . ALA A 1 98 ? 9.246 -21.713 -24.848 1.00 58.50 98 ALA A C 1
ATOM 818 O O . ALA A 1 98 ? 8.261 -22.182 -25.412 1.00 58.50 98 ALA A O 1
ATOM 819 N N . LYS A 1 99 ? 10.420 -21.572 -25.479 1.00 48.03 99 LYS A N 1
ATOM 820 C CA . LYS A 1 99 ? 10.701 -22.041 -26.849 1.00 48.03 99 LYS A CA 1
ATOM 821 C C . LYS A 1 99 ? 11.600 -23.287 -26.915 1.00 48.03 99 LYS A C 1
ATOM 823 O O . LYS A 1 99 ? 12.079 -23.610 -28.000 1.00 48.03 99 LYS A O 1
ATOM 828 N N . HIS A 1 100 ? 11.793 -23.988 -25.801 1.00 47.50 100 HIS A N 1
ATOM 829 C CA . HIS A 1 100 ? 12.454 -25.292 -25.751 1.00 47.50 100 HIS A CA 1
ATOM 830 C C . HIS A 1 100 ? 11.578 -26.307 -25.030 1.00 47.50 100 HIS A C 1
ATOM 832 O O . HIS A 1 100 ? 10.997 -25.926 -23.990 1.00 47.50 100 HIS A O 1
#

Foldseek 3Di:
DDPPPLVVQLVVVLVVVVVVVVVVVVVVDPVCVVVSVVCVVCVSVVSNCRSVVDDCVVVVVLVVQLVVVCVVCVPCPPPVVSVVSSCCVVCVCVVVVVPD

pLDDT: mean 79.44, std 12.53, range [36.59, 93.62]

Radius of gyration: 21.2 Å; chains: 1; bounding box: 51×38×50 Å

Sequence (100 aa):
MPLDLPNVRVEKYEQALTQWLGRFKALGFECFAPFITTLDNWRDKITNYFIGRETSGFVEGLNIKIKVIKRRCYGIYNLGRLFQHIWLDVQGCRILFAKH

Organism: Methylotuvimicrobium buryatense (NCBI:txid95641)